Protein AF-S8DJU6-F1 (afdb_monomer)

Secondary structure (DSSP, 8-state):
-B-HHHHTTS-HHHHHHTBGGGSTT-TT--S-TTTTTHHHHHHHHHHTTTS-HHHHHHHHHHHHHHHHHHHHHHHHHHHHHHHS--

Foldseek 3Di:
DAQQVRLVVDDPVCCVVVPLVPDPPSPPDSPCLVVVCVVVVVVLCVVLVPPDPVVSVVSVVVVVVVSVVVVVVCVVVVVVVVVPPD

Mean predicted aligned error: 5.8 Å

Organism: Fomitopsis schrenkii (NCBI:txid2126942)

Sequence (86 aa):
ILPKLHALAHKEICQIIYALCYTWGAGLSHGESVEHPWAEHNQVGLSTREMSAGHRHDALNAVHNYWNWCKTEKLGECLCDSIWWW

Solvent-accessible surface area (backbone atoms only — not comparable to full-atom values): 5140 Å² total; per-residue (Å²): 119,34,39,59,74,62,27,73,82,46,58,68,71,54,35,65,78,24,33,41,83,77,41,86,90,44,66,100,56,55,72,52,76,85,56,65,56,48,74,58,51,57,55,48,54,64,77,41,62,89,45,55,73,68,58,33,52,54,52,53,51,51,54,53,50,49,52,55,48,57,54,56,66,49,44,58,58,58,52,54,56,66,64,71,78,114

InterPro domains:
  IPR040521 Kyakuja-Dileera-Zisupton transposase [PF18758] (2-68)

pLDDT: mean 88.66, std 11.4, range [46.44, 98.25]

Radius of gyration: 17.45 Å; Cα contacts (8 Å, |Δi|>4): 44; chains: 1; bounding box: 36×29×48 Å

Structure (mmCIF, N/CA/C/O backbone):
data_AF-S8DJU6-F1
#
_entry.id   AF-S8DJU6-F1
#
loop_
_atom_site.group_PDB
_atom_site.id
_atom_site.type_symbol
_atom_site.label_atom_id
_atom_site.label_alt_id
_atom_site.label_comp_id
_atom_site.label_asym_id
_atom_site.label_entity_id
_atom_site.label_seq_id
_atom_site.pdbx_PDB_ins_code
_atom_site.Cartn_x
_atom_site.Cartn_y
_atom_site.Cartn_z
_atom_site.occupancy
_atom_site.B_iso_or_equiv
_atom_site.auth_seq_id
_atom_site.auth_comp_id
_atom_site.auth_asym_id
_atom_site.auth_atom_id
_atom_site.pdbx_PDB_model_num
ATOM 1 N N . ILE A 1 1 ? -18.507 2.350 5.199 1.00 85.19 1 ILE A N 1
ATOM 2 C CA . ILE A 1 1 ? -17.293 2.109 6.009 1.00 85.19 1 ILE A CA 1
ATOM 3 C C . ILE A 1 1 ? -16.294 3.185 5.619 1.00 85.19 1 ILE A C 1
ATOM 5 O O . ILE A 1 1 ? -16.106 3.368 4.421 1.00 85.19 1 ILE A O 1
ATOM 9 N N . LEU A 1 2 ? -15.728 3.919 6.574 1.00 90.69 2 LEU A N 1
ATOM 10 C CA . LEU A 1 2 ? -14.691 4.919 6.320 1.00 90.69 2 LEU A CA 1
ATOM 11 C C . LEU A 1 2 ? -13.394 4.495 7.024 1.00 90.69 2 LEU A C 1
ATOM 13 O O . LEU A 1 2 ? -13.432 4.254 8.235 1.00 90.69 2 LEU A O 1
ATOM 17 N N . PRO A 1 3 ? -12.262 4.399 6.302 1.00 91.62 3 PRO A N 1
ATOM 18 C CA . PRO A 1 3 ? -10.943 4.284 6.914 1.00 91.62 3 PRO A CA 1
ATOM 19 C C . PRO A 1 3 ? -10.677 5.446 7.880 1.00 91.62 3 PRO A C 1
ATOM 21 O O . PRO A 1 3 ? -11.244 6.534 7.742 1.00 91.62 3 PRO A O 1
ATOM 24 N N . LYS A 1 4 ? -9.873 5.204 8.915 1.00 90.69 4 LYS A N 1
ATOM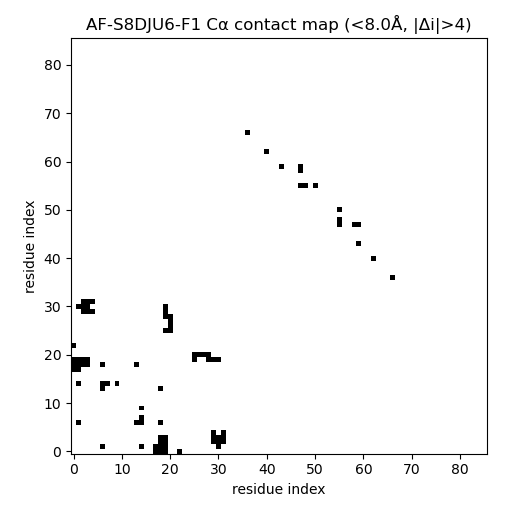 25 C CA . LYS A 1 4 ? -9.791 6.094 10.082 1.00 90.69 4 LYS A CA 1
ATOM 26 C C . LYS A 1 4 ? -9.203 7.474 9.763 1.00 90.69 4 LYS A C 1
ATOM 28 O O . LYS A 1 4 ? -9.668 8.460 10.328 1.00 90.69 4 LYS A O 1
ATOM 33 N N . LEU A 1 5 ? -8.219 7.555 8.869 1.00 91.69 5 LEU A N 1
ATOM 34 C CA . LEU A 1 5 ? -7.653 8.815 8.384 1.00 91.69 5 LEU A CA 1
ATOM 35 C C . LEU A 1 5 ? -8.660 9.531 7.480 1.00 91.69 5 LEU A C 1
ATOM 37 O O . LEU A 1 5 ? -8.910 10.723 7.645 1.00 91.69 5 LEU A O 1
ATOM 41 N N . HIS A 1 6 ? -9.296 8.785 6.576 1.00 91.62 6 HIS A N 1
ATOM 42 C CA . HIS A 1 6 ? -10.277 9.323 5.635 1.00 91.62 6 HIS A CA 1
ATOM 43 C C . HIS A 1 6 ? -11.531 9.864 6.315 1.00 91.62 6 HIS A C 1
ATOM 45 O O . HIS A 1 6 ? -12.091 10.858 5.858 1.00 91.62 6 HIS A O 1
ATOM 51 N N . ALA A 1 7 ? -11.956 9.262 7.428 1.00 93.31 7 ALA A N 1
ATOM 52 C CA . ALA A 1 7 ? -13.094 9.730 8.209 1.00 93.31 7 ALA A CA 1
ATOM 53 C C . ALA A 1 7 ? -12.967 11.221 8.572 1.00 93.31 7 ALA A C 1
ATOM 55 O O . ALA A 1 7 ? -13.960 11.944 8.512 1.00 93.31 7 ALA A O 1
ATOM 56 N N . LEU A 1 8 ? -11.751 11.714 8.835 1.00 92.19 8 LEU A N 1
ATOM 57 C CA . LEU A 1 8 ? -11.497 13.117 9.183 1.00 92.19 8 LEU A CA 1
ATOM 58 C C . LEU A 1 8 ? -11.888 14.108 8.074 1.00 92.19 8 LEU A C 1
ATOM 60 O O . LEU A 1 8 ? -12.190 15.261 8.370 1.00 92.19 8 LEU A O 1
ATOM 64 N N . ALA A 1 9 ? -11.926 13.671 6.812 1.00 95.38 9 ALA A N 1
ATOM 65 C CA . ALA A 1 9 ? -12.365 14.494 5.685 1.00 95.38 9 ALA A CA 1
ATOM 66 C C . ALA A 1 9 ? -13.901 14.577 5.554 1.00 95.38 9 ALA A C 1
ATOM 68 O O . ALA A 1 9 ? -14.417 15.317 4.715 1.00 95.38 9 ALA A O 1
ATOM 69 N N . HIS A 1 10 ? -14.650 13.828 6.369 1.00 96.06 10 HIS A N 1
ATOM 70 C CA . HIS A 1 10 ? -16.109 13.811 6.357 1.00 96.06 10 HIS A CA 1
ATOM 71 C C . HIS A 1 10 ? -16.720 14.577 7.538 1.00 96.06 10 HIS A C 1
ATOM 73 O O . HIS 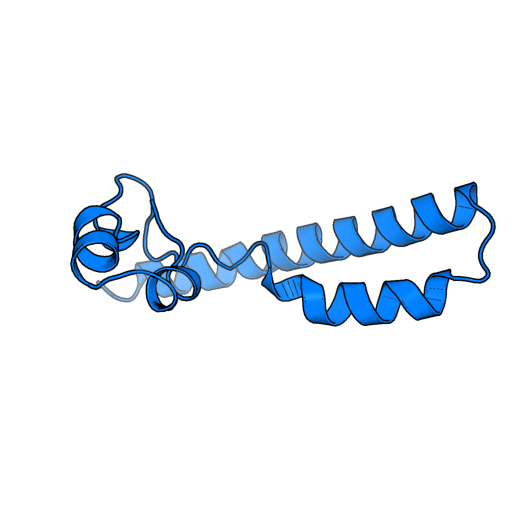A 1 10 ? -16.097 14.785 8.576 1.00 96.06 10 HIS A O 1
ATOM 79 N N . LYS A 1 11 ? -17.998 14.955 7.395 1.00 96.81 11 LYS A N 1
ATOM 80 C CA . LYS A 1 11 ? -18.816 15.523 8.482 1.00 96.81 11 LYS A CA 1
ATOM 81 C C . LYS A 1 11 ? -18.920 14.541 9.653 1.00 96.81 11 LYS A C 1
ATOM 83 O O . LYS A 1 11 ? -18.981 13.334 9.430 1.00 96.81 11 LYS A O 1
ATOM 88 N N . GLU A 1 12 ? -19.056 15.061 10.869 1.00 95.75 12 GLU A N 1
ATOM 89 C CA . GLU A 1 12 ? -19.113 14.278 12.116 1.00 95.75 12 GLU A CA 1
ATOM 90 C C . GLU A 1 12 ? -20.121 13.118 12.070 1.00 95.75 12 GLU A C 1
ATOM 92 O O . GLU A 1 12 ? -19.784 11.981 12.392 1.00 95.75 12 GLU A O 1
ATOM 97 N N . ILE A 1 13 ? -21.332 13.363 11.558 1.00 96.31 13 ILE A N 1
ATOM 98 C CA . ILE A 1 13 ? -22.357 12.317 11.428 1.00 96.31 13 ILE A CA 1
ATOM 99 C C . ILE A 1 13 ? -21.892 11.125 10.572 1.00 96.31 13 ILE A C 1
ATOM 101 O O . ILE A 1 13 ? -22.201 9.978 10.885 1.00 96.31 13 ILE A O 1
ATOM 105 N N . CYS A 1 14 ? -21.103 11.369 9.521 1.00 95.25 14 CYS A N 1
ATOM 106 C CA . CYS A 1 14 ? -20.547 10.306 8.688 1.00 95.25 14 CYS A CA 1
ATOM 107 C C . CYS A 1 14 ? -19.442 9.541 9.420 1.00 95.25 14 CYS A C 1
ATOM 109 O O . CYS A 1 14 ? -19.347 8.326 9.260 1.00 95.25 14 CYS A O 1
ATOM 111 N N . GLN A 1 15 ? -18.628 10.233 10.221 1.00 94.56 15 GLN A N 1
ATOM 112 C CA . GLN A 1 15 ? -17.568 9.608 11.013 1.00 94.56 15 GLN A CA 1
ATOM 113 C C . GLN A 1 15 ? -18.140 8.616 12.023 1.00 94.56 15 GLN A C 1
ATOM 115 O O . GLN A 1 15 ? -17.575 7.543 12.194 1.00 94.56 15 GLN A O 1
ATOM 120 N N . ILE A 1 16 ? -19.282 8.945 12.635 1.00 93.56 16 ILE A N 1
ATOM 121 C CA . ILE A 1 16 ? -19.965 8.081 13.603 1.00 93.56 16 ILE A CA 1
ATOM 122 C C . ILE A 1 16 ? -20.646 6.905 12.894 1.00 93.56 16 ILE A C 1
ATOM 124 O O . ILE A 1 16 ? -20.391 5.753 13.230 1.00 93.56 16 ILE A O 1
ATOM 128 N N . ILE A 1 17 ? -21.489 7.173 11.888 1.00 95.25 17 ILE A N 1
ATOM 129 C CA . ILE A 1 17 ? -22.289 6.129 11.220 1.00 95.25 17 ILE A CA 1
ATOM 130 C C . ILE A 1 17 ? -21.401 5.115 10.489 1.00 95.25 17 ILE A C 1
ATOM 132 O O . ILE A 1 17 ? -21.714 3.927 10.452 1.00 95.25 17 ILE A O 1
ATOM 136 N N . TYR A 1 18 ? -20.294 5.572 9.901 1.00 93.94 18 TYR A N 1
ATOM 137 C CA . TYR A 1 18 ? -19.413 4.732 9.092 1.00 93.94 18 TYR A CA 1
ATOM 138 C C . TYR A 1 18 ? -18.085 4.398 9.771 1.00 93.94 18 TYR A C 1
ATOM 140 O O . TYR A 1 18 ? -17.165 3.955 9.074 1.00 93.94 18 TYR A O 1
ATOM 148 N N . ALA A 1 19 ? -17.984 4.581 11.091 1.00 92.56 19 ALA A N 1
ATOM 149 C CA . ALA A 1 19 ? -16.778 4.259 11.840 1.00 92.56 19 ALA A CA 1
ATOM 150 C C . ALA A 1 19 ? -16.374 2.794 11.615 1.00 92.56 19 ALA A C 1
ATOM 152 O O . ALA A 1 19 ? -17.173 1.868 11.786 1.00 92.56 19 ALA A O 1
ATOM 153 N N . LEU A 1 20 ? -15.107 2.576 11.258 1.00 91.62 20 LEU A N 1
ATOM 154 C CA . LEU A 1 20 ? -14.580 1.239 10.983 1.00 91.62 20 LEU A CA 1
ATOM 155 C C . LEU A 1 20 ? -14.714 0.294 12.191 1.00 91.62 20 LEU A C 1
ATOM 157 O O . LEU A 1 20 ? -14.969 -0.891 12.006 1.00 91.62 20 LEU A O 1
ATOM 161 N N . CYS A 1 21 ? -14.641 0.816 13.420 1.00 90.50 21 CYS A N 1
ATOM 162 C CA . CYS A 1 21 ? -14.780 0.027 14.649 1.00 90.50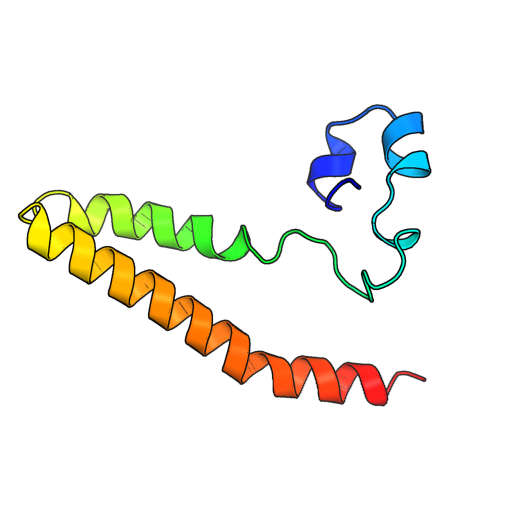 21 CYS A CA 1
ATOM 163 C C . CYS A 1 21 ? -16.173 -0.593 14.849 1.00 90.50 21 CYS A C 1
ATOM 165 O O . CYS A 1 21 ? -16.291 -1.573 15.577 1.00 90.50 21 CYS A O 1
ATOM 167 N N . TYR A 1 22 ? -17.216 -0.064 14.201 1.00 91.75 22 TYR A N 1
ATOM 168 C CA . TYR A 1 22 ? -18.562 -0.649 14.243 1.00 91.75 22 TYR A CA 1
ATOM 169 C C . TYR A 1 22 ? -18.781 -1.709 13.160 1.00 91.75 22 TYR A C 1
ATOM 171 O O . TYR A 1 22 ? -19.834 -2.343 13.111 1.00 91.75 22 TYR A O 1
ATOM 179 N N . THR A 1 23 ? -17.804 -1.910 12.275 1.00 91.38 23 THR A N 1
ATOM 180 C CA . THR A 1 23 ? -17.921 -2.863 11.175 1.00 91.38 23 THR A CA 1
ATOM 181 C C . THR A 1 23 ? -17.536 -4.259 11.649 1.00 91.38 23 THR A C 1
ATOM 183 O O . THR A 1 23 ? -16.415 -4.498 12.103 1.00 91.38 23 THR A O 1
ATOM 186 N N . TRP A 1 24 ? -18.466 -5.204 11.518 1.00 92.00 24 TRP A N 1
ATOM 187 C CA . TRP A 1 24 ? -18.209 -6.600 11.855 1.00 92.00 24 TRP A CA 1
ATOM 188 C C . TRP A 1 24 ? -17.045 -7.159 11.024 1.00 92.00 24 TRP A C 1
ATOM 190 O O . TRP A 1 24 ? -16.981 -6.957 9.813 1.00 92.00 24 TRP A O 1
ATOM 200 N N . GLY A 1 25 ? -16.108 -7.839 11.689 1.00 88.06 25 GLY A N 1
ATOM 201 C CA . GLY A 1 25 ? -14.915 -8.401 11.052 1.00 88.06 25 GLY A CA 1
ATOM 202 C C . GLY A 1 25 ? -13.792 -7.399 10.754 1.00 88.06 25 GLY A C 1
ATOM 203 O O . GLY A 1 25 ? -12.756 -7.811 10.243 1.00 88.06 25 GLY A O 1
ATOM 204 N N . ALA A 1 26 ? -13.938 -6.112 11.093 1.00 86.88 26 ALA A N 1
ATOM 205 C CA . ALA A 1 26 ? -12.871 -5.128 10.877 1.00 86.88 26 ALA A CA 1
ATOM 206 C C . ALA A 1 26 ? -11.664 -5.313 11.817 1.00 86.88 26 ALA A C 1
ATOM 208 O O . ALA A 1 26 ? -10.562 -4.867 11.495 1.00 86.88 26 ALA A O 1
ATOM 209 N N . GLY A 1 27 ? -11.858 -5.974 12.965 1.00 85.94 27 GLY A N 1
ATOM 210 C CA . GLY A 1 27 ? -10.821 -6.146 13.984 1.00 85.94 27 GLY A CA 1
ATOM 211 C C . GLY A 1 27 ? -10.260 -4.809 14.486 1.00 85.94 27 GLY A C 1
ATOM 212 O O . GLY A 1 27 ? -10.883 -3.757 14.338 1.00 85.94 27 GLY A O 1
ATOM 213 N N . LEU A 1 28 ? -9.049 -4.834 15.048 1.00 85.31 28 LEU A N 1
ATOM 214 C CA . LEU A 1 28 ? -8.293 -3.626 15.411 1.00 85.31 28 LEU A CA 1
ATOM 215 C C . LEU A 1 28 ? -7.577 -3.022 14.190 1.00 85.31 28 LEU A C 1
ATOM 217 O O . LEU A 1 28 ? -6.397 -2.684 14.241 1.00 85.31 28 LEU A O 1
ATOM 221 N N . SER A 1 29 ? -8.288 -2.908 13.069 1.00 85.62 29 SER A N 1
ATOM 222 C CA . SER A 1 29 ? -7.770 -2.285 11.853 1.00 85.62 29 SER A CA 1
ATOM 223 C C . SER A 1 29 ? -8.123 -0.803 11.799 1.00 85.62 29 SER A C 1
ATOM 225 O O . SER A 1 29 ? -9.182 -0.372 12.254 1.00 85.62 29 SER A O 1
ATOM 227 N N . HIS A 1 30 ? -7.245 -0.010 11.189 1.00 89.00 30 HIS A N 1
ATOM 228 C CA . HIS A 1 30 ? -7.524 1.378 10.814 1.00 89.00 30 HIS A CA 1
ATOM 229 C C . HIS A 1 30 ? -7.901 1.522 9.327 1.00 89.00 30 HIS A C 1
ATOM 231 O O . HIS A 1 30 ? -8.266 2.615 8.904 1.00 89.00 30 HIS A O 1
ATOM 237 N N . GLY A 1 31 ? -7.830 0.446 8.532 1.00 89.94 31 GLY A N 1
ATOM 238 C CA . GLY A 1 31 ? -8.209 0.439 7.111 1.00 89.94 31 GLY A CA 1
ATOM 239 C C . GLY A 1 31 ? -7.193 1.071 6.149 1.00 89.94 31 GLY A C 1
ATOM 240 O O . GLY A 1 31 ? -7.324 0.899 4.947 1.00 89.94 31 GLY A O 1
ATOM 241 N N . GLU A 1 32 ? -6.152 1.729 6.661 1.00 90.25 32 GLU A N 1
ATOM 242 C CA . GLU A 1 32 ? -5.164 2.472 5.849 1.00 90.25 32 GLU A CA 1
ATOM 243 C C . GLU A 1 32 ? -3.960 1.624 5.392 1.00 90.25 32 GLU A C 1
ATOM 245 O O . GLU A 1 32 ? -3.074 2.113 4.696 1.00 90.25 32 GLU A O 1
ATOM 250 N N . SER A 1 33 ? -3.848 0.357 5.812 1.00 85.19 33 SER A N 1
ATOM 251 C CA . SER A 1 33 ? -2.639 -0.464 5.582 1.00 85.19 33 SER A CA 1
ATOM 252 C C . SER A 1 33 ? -2.285 -0.650 4.102 1.00 85.19 33 SER A C 1
ATOM 254 O O . SER A 1 33 ? -1.121 -0.856 3.777 1.00 85.19 33 SER A O 1
ATOM 256 N N . VAL A 1 34 ? -3.272 -0.560 3.203 1.00 85.75 34 VAL A N 1
ATOM 257 C CA . VAL A 1 34 ? -3.059 -0.621 1.746 1.00 85.75 34 VAL A CA 1
ATOM 258 C C . VAL A 1 34 ? -2.333 0.614 1.197 1.00 85.75 34 VAL A C 1
ATOM 260 O O . VAL A 1 34 ? -1.681 0.530 0.160 1.00 85.75 34 VAL A O 1
ATOM 263 N N . GLU A 1 35 ? -2.397 1.739 1.909 1.00 90.31 35 GLU A N 1
ATOM 264 C CA . GLU A 1 35 ? -1.859 3.035 1.481 1.00 90.31 35 GLU A CA 1
ATOM 265 C C . GLU A 1 35 ? -0.480 3.345 2.066 1.00 90.31 35 GLU A C 1
ATOM 267 O O . GLU A 1 35 ? 0.250 4.184 1.547 1.00 90.31 35 GLU A O 1
ATOM 272 N N . HIS A 1 36 ? -0.072 2.622 3.112 1.00 87.00 36 HIS A N 1
ATOM 273 C CA . HIS A 1 36 ? 1.255 2.755 3.718 1.00 87.00 36 HIS A CA 1
ATOM 274 C C . HIS A 1 36 ? 2.417 2.711 2.707 1.00 87.00 36 HIS A C 1
ATOM 276 O O . HIS A 1 36 ? 3.316 3.545 2.821 1.00 87.00 36 HIS A O 1
ATOM 282 N N . PRO A 1 37 ? 2.431 1.810 1.699 1.00 90.62 37 PRO A N 1
ATOM 283 C CA . PRO A 1 37 ? 3.536 1.757 0.748 1.00 90.62 37 PRO A CA 1
ATOM 284 C C . PRO A 1 37 ? 3.519 2.883 -0.296 1.00 90.62 37 PRO A C 1
ATOM 286 O O . PRO A 1 37 ? 4.459 2.978 -1.080 1.00 90.62 37 PRO A O 1
ATOM 289 N N . TRP A 1 38 ? 2.503 3.756 -0.340 1.00 91.81 38 TRP A N 1
ATOM 290 C CA . TRP A 1 38 ? 2.428 4.824 -1.346 1.00 91.81 38 TRP A CA 1
ATOM 291 C C . TRP A 1 38 ? 3.624 5.775 -1.305 1.00 91.81 38 TRP A C 1
ATOM 293 O O . TRP A 1 38 ? 4.112 6.180 -2.360 1.00 91.81 38 TRP A O 1
ATOM 303 N N . ALA A 1 39 ? 4.140 6.089 -0.113 1.00 91.88 39 ALA A N 1
ATOM 304 C CA . ALA A 1 39 ? 5.340 6.914 0.031 1.00 91.88 39 ALA A CA 1
ATOM 305 C C . ALA A 1 39 ? 6.552 6.300 -0.695 1.00 91.88 39 ALA A C 1
ATOM 307 O O . ALA A 1 39 ? 7.333 7.007 -1.331 1.00 91.88 39 ALA A O 1
ATOM 308 N N . GLU A 1 40 ? 6.665 4.977 -0.656 1.00 90.06 40 GLU A N 1
ATOM 309 C CA . GLU A 1 40 ? 7.758 4.225 -1.268 1.00 90.06 40 GLU A CA 1
ATOM 310 C C . GLU A 1 40 ? 7.499 4.005 -2.766 1.00 90.06 40 GLU A C 1
ATOM 312 O O . GLU A 1 40 ? 8.392 4.187 -3.593 1.00 90.06 40 GLU A O 1
ATOM 317 N N . HIS A 1 41 ? 6.249 3.744 -3.162 1.00 91.62 41 HIS A N 1
ATOM 318 C CA . HIS A 1 41 ? 5.853 3.673 -4.572 1.00 91.62 41 HIS A CA 1
ATOM 319 C C . HIS A 1 41 ? 6.109 4.984 -5.326 1.00 91.62 41 HIS A C 1
ATOM 321 O O . HIS A 1 41 ? 6.503 4.953 -6.493 1.00 91.62 41 HIS A O 1
ATOM 327 N N . ASN A 1 42 ? 5.950 6.137 -4.670 1.00 93.88 42 ASN A N 1
ATOM 328 C CA . ASN A 1 42 ? 6.270 7.431 -5.274 1.00 93.88 42 ASN A CA 1
ATOM 329 C C . ASN A 1 42 ? 7.750 7.526 -5.680 1.00 93.88 42 ASN A C 1
ATOM 331 O O . ASN A 1 42 ? 8.063 8.038 -6.756 1.00 93.88 42 ASN A O 1
ATOM 335 N N . GLN A 1 43 ? 8.660 6.982 -4.867 1.00 93.88 43 GLN A N 1
ATOM 336 C CA . GLN A 1 43 ? 10.092 6.939 -5.186 1.00 93.88 43 GLN A CA 1
ATOM 337 C C . GLN A 1 43 ? 10.371 5.987 -6.358 1.00 93.88 43 GLN A C 1
ATOM 339 O O . GLN A 1 43 ? 11.154 6.301 -7.258 1.00 93.88 43 GLN A O 1
ATOM 344 N N . VAL A 1 44 ? 9.665 4.854 -6.392 1.00 95.12 44 VAL A N 1
ATOM 345 C CA . VAL A 1 44 ? 9.761 3.850 -7.464 1.00 95.12 44 VAL A CA 1
ATOM 346 C C . VAL A 1 44 ? 9.291 4.418 -8.806 1.00 95.12 44 VAL A C 1
ATOM 348 O O . VAL A 1 44 ? 9.831 4.083 -9.862 1.00 95.12 44 VAL A O 1
ATOM 351 N N . GLY A 1 45 ? 8.316 5.329 -8.787 1.00 94.62 45 GLY A N 1
ATOM 352 C CA . GLY A 1 45 ? 7.847 6.020 -9.985 1.00 94.62 45 GLY A CA 1
ATOM 353 C C . GLY A 1 45 ? 8.966 6.764 -10.719 1.00 94.62 45 GLY A C 1
ATOM 354 O O . GLY A 1 45 ? 9.051 6.680 -11.944 1.00 94.62 45 GLY A O 1
ATOM 355 N N . LEU A 1 46 ? 9.848 7.445 -9.980 1.00 94.44 46 LEU A N 1
ATOM 356 C CA . LEU A 1 46 ? 10.995 8.152 -10.555 1.00 94.44 46 LEU A CA 1
ATOM 357 C C . LEU A 1 46 ? 12.125 7.196 -10.952 1.00 94.44 46 LEU A C 1
ATOM 359 O O . LEU A 1 46 ? 12.693 7.359 -12.030 1.00 94.44 46 LEU A O 1
AT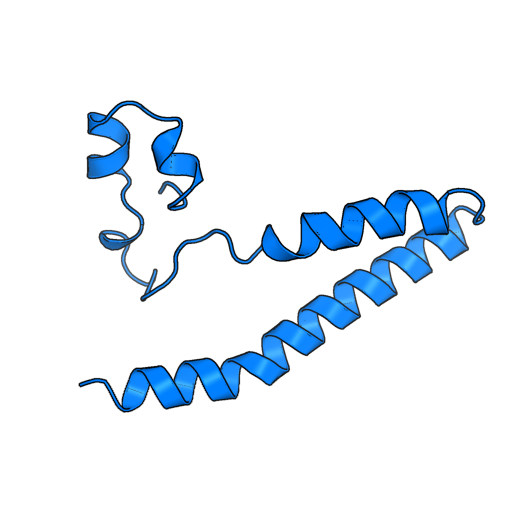OM 363 N N . SER A 1 47 ? 12.432 6.188 -10.129 1.00 95.88 47 SER A N 1
ATOM 364 C CA . SER A 1 47 ? 13.536 5.255 -10.407 1.00 95.88 47 SER A CA 1
ATOM 365 C C . SER A 1 47 ? 13.281 4.351 -11.618 1.00 95.88 47 SER A C 1
ATOM 367 O O . SER A 1 47 ? 14.225 3.919 -12.274 1.00 95.88 47 SER A O 1
ATOM 369 N N . THR A 1 48 ? 12.013 4.104 -11.955 1.00 97.00 48 THR A N 1
ATOM 370 C CA . THR A 1 48 ? 11.610 3.256 -13.090 1.00 97.00 48 THR A CA 1
A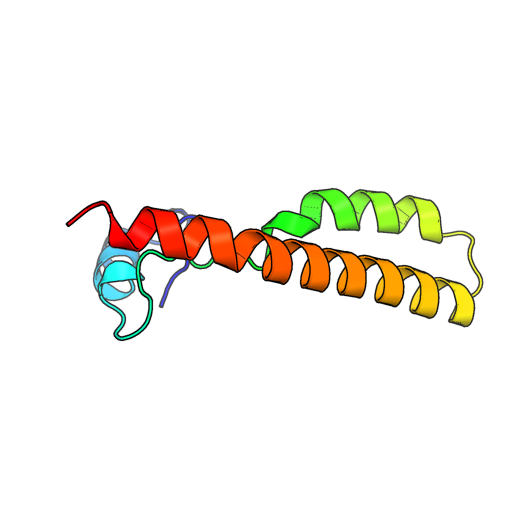TOM 371 C C . THR A 1 48 ? 11.226 4.043 -14.346 1.00 97.00 48 THR A C 1
ATOM 373 O O . THR A 1 48 ? 10.821 3.448 -15.343 1.00 97.00 48 THR A O 1
ATOM 376 N N . ARG A 1 49 ? 11.333 5.380 -14.331 1.00 96.38 49 ARG A N 1
ATOM 377 C CA . ARG A 1 49 ? 10.811 6.245 -15.405 1.00 96.38 49 ARG A CA 1
ATOM 378 C C . ARG A 1 49 ? 11.482 6.015 -16.760 1.00 96.38 49 ARG A C 1
ATOM 380 O O . ARG A 1 49 ? 10.803 6.064 -17.778 1.00 96.38 49 ARG A O 1
ATOM 387 N N . GLU A 1 50 ? 12.786 5.752 -16.760 1.00 97.62 50 GLU A N 1
ATOM 388 C CA . GLU A 1 50 ? 13.585 5.567 -17.983 1.00 97.62 50 GLU A CA 1
ATOM 389 C C . GLU A 1 50 ? 13.649 4.095 -18.440 1.00 97.62 50 GLU A C 1
ATOM 391 O O . GLU A 1 50 ? 14.335 3.760 -19.405 1.00 97.62 50 GLU A O 1
ATOM 396 N N . MET A 1 51 ? 12.964 3.186 -17.739 1.00 97.94 51 MET A N 1
ATOM 397 C CA . MET A 1 51 ? 12.913 1.773 -18.113 1.00 97.94 51 MET A CA 1
ATOM 398 C C . MET A 1 51 ? 12.015 1.554 -19.338 1.00 97.94 51 MET A C 1
ATOM 400 O O . MET A 1 51 ? 11.029 2.262 -19.548 1.00 97.94 51 MET A O 1
ATOM 404 N N . SER A 1 52 ? 12.303 0.507 -20.120 1.00 98.25 52 SER A N 1
ATOM 405 C CA . SER A 1 52 ? 11.376 0.048 -21.161 1.00 98.25 52 SER A CA 1
ATOM 406 C C . SER A 1 52 ? 10.044 -0.390 -20.541 1.00 98.25 52 SER A C 1
ATOM 408 O O . SER A 1 52 ? 9.998 -0.793 -19.381 1.00 98.25 52 SER A O 1
ATOM 410 N N . ALA A 1 53 ? 8.950 -0.352 -21.306 1.00 97.12 53 ALA A N 1
ATOM 411 C CA . ALA A 1 53 ? 7.612 -0.637 -20.776 1.00 97.12 53 ALA A CA 1
ATOM 412 C C . ALA A 1 53 ? 7.506 -2.008 -20.076 1.00 97.12 53 ALA A C 1
ATOM 414 O O . ALA A 1 53 ? 6.952 -2.096 -18.982 1.00 97.12 53 ALA A O 1
ATOM 415 N N . GLY A 1 54 ? 8.087 -3.056 -20.674 1.00 98.19 54 GLY A N 1
ATOM 416 C CA . GLY A 1 54 ? 8.113 -4.395 -20.076 1.00 98.19 54 GLY A CA 1
ATOM 417 C C . GLY A 1 54 ? 8.927 -4.438 -18.784 1.00 98.19 54 GLY A C 1
ATOM 418 O O . GLY A 1 54 ? 8.424 -4.866 -17.752 1.00 98.19 54 GLY A O 1
ATOM 419 N N . HIS A 1 55 ? 10.144 -3.888 -18.807 1.00 97.44 55 HIS A N 1
ATOM 420 C CA . HIS A 1 55 ? 11.002 -3.873 -17.622 1.00 97.44 55 HIS A CA 1
ATOM 421 C C . HIS A 1 55 ? 10.393 -3.030 -16.493 1.00 97.44 55 HIS A C 1
ATOM 423 O O . HIS A 1 55 ? 10.441 -3.418 -15.330 1.00 97.44 55 HIS A O 1
ATOM 429 N N . ARG A 1 56 ? 9.745 -1.909 -16.824 1.00 97.75 56 ARG A N 1
ATOM 430 C CA . ARG A 1 56 ? 9.023 -1.090 -15.849 1.00 97.75 56 ARG A CA 1
ATOM 431 C C . ARG A 1 56 ? 7.900 -1.876 -15.177 1.00 97.75 56 ARG A C 1
ATOM 433 O O . ARG A 1 56 ? 7.755 -1.786 -13.962 1.00 97.75 56 ARG A O 1
ATOM 440 N N . HIS A 1 57 ? 7.115 -2.642 -15.936 1.00 97.50 57 HIS A N 1
ATOM 441 C CA . HIS A 1 57 ? 6.073 -3.499 -15.365 1.00 97.50 57 HIS A CA 1
ATOM 442 C C . HIS A 1 57 ? 6.653 -4.546 -14.411 1.00 97.50 57 HIS A C 1
ATOM 444 O O . HIS A 1 57 ? 6.165 -4.677 -13.290 1.00 97.50 57 HIS A O 1
ATOM 450 N N . ASP A 1 58 ? 7.715 -5.241 -14.817 1.00 98.12 58 ASP A N 1
ATOM 451 C CA . ASP A 1 58 ? 8.346 -6.267 -13.984 1.00 98.12 58 ASP A CA 1
ATOM 452 C C . ASP A 1 58 ? 8.949 -5.673 -12.704 1.00 98.12 58 ASP A C 1
ATOM 454 O O . ASP A 1 58 ? 8.764 -6.221 -11.617 1.00 98.12 58 ASP A O 1
ATOM 458 N N . ALA A 1 59 ? 9.592 -4.506 -12.804 1.00 96.94 59 ALA A N 1
ATOM 459 C CA . ALA A 1 59 ? 10.143 -3.789 -11.659 1.00 96.94 59 ALA A CA 1
ATOM 460 C C . ALA A 1 59 ? 9.048 -3.365 -10.665 1.00 96.94 59 ALA A C 1
ATOM 462 O O . ALA A 1 59 ? 9.186 -3.583 -9.461 1.00 96.94 59 ALA A O 1
ATOM 463 N N . LEU A 1 60 ? 7.933 -2.811 -11.156 1.00 96.38 60 LEU A N 1
ATOM 464 C CA . LEU A 1 60 ? 6.791 -2.454 -10.308 1.00 96.38 60 LEU A CA 1
ATOM 465 C C . LEU A 1 60 ? 6.177 -3.692 -9.641 1.00 96.38 60 LEU A C 1
ATOM 467 O O . LEU A 1 60 ? 5.885 -3.663 -8.447 1.00 96.38 60 LEU A O 1
ATOM 471 N N . ASN A 1 61 ? 6.029 -4.799 -10.372 1.00 96.81 61 ASN A N 1
ATOM 472 C CA . ASN A 1 61 ? 5.537 -6.059 -9.814 1.00 96.81 61 ASN A CA 1
ATOM 473 C C . ASN A 1 61 ? 6.456 -6.602 -8.713 1.00 96.81 61 ASN A C 1
ATOM 475 O O . ASN A 1 61 ? 5.966 -7.047 -7.676 1.00 96.81 61 ASN A O 1
ATOM 479 N N . ALA A 1 62 ? 7.776 -6.533 -8.901 1.00 96.56 62 ALA A N 1
ATOM 480 C CA . ALA A 1 62 ? 8.741 -6.946 -7.887 1.00 96.56 62 ALA A CA 1
ATOM 481 C C . ALA A 1 62 ? 8.604 -6.119 -6.598 1.00 96.56 62 ALA A C 1
ATOM 483 O O . ALA A 1 62 ? 8.572 -6.687 -5.507 1.00 96.56 62 ALA A O 1
ATOM 484 N N . VAL A 1 63 ? 8.441 -4.797 -6.717 1.00 95.31 63 VAL A N 1
ATOM 485 C CA . VAL A 1 63 ? 8.216 -3.904 -5.568 1.00 95.31 63 VAL A CA 1
ATOM 486 C C . VAL A 1 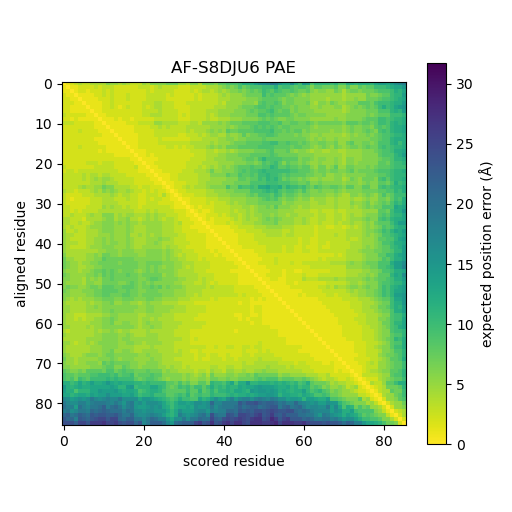63 ? 6.910 -4.237 -4.842 1.00 95.31 63 VAL A C 1
ATOM 488 O O . VAL A 1 63 ? 6.907 -4.358 -3.617 1.00 95.31 63 VAL A O 1
ATOM 491 N N . HIS A 1 64 ? 5.805 -4.437 -5.566 1.00 93.88 64 HIS A N 1
ATOM 492 C CA . HIS A 1 64 ? 4.529 -4.818 -4.949 1.00 93.88 64 HIS A CA 1
ATOM 493 C C . HIS A 1 64 ? 4.616 -6.178 -4.241 1.00 93.88 64 HIS A C 1
ATOM 495 O O . HIS A 1 64 ? 4.109 -6.338 -3.129 1.00 93.88 64 HIS A O 1
ATOM 501 N N . ASN A 1 65 ? 5.293 -7.154 -4.851 1.00 95.12 65 ASN A N 1
ATOM 502 C CA . ASN A 1 65 ? 5.509 -8.470 -4.249 1.00 95.12 65 ASN A CA 1
ATOM 503 C C . ASN A 1 65 ? 6.360 -8.391 -2.980 1.00 95.12 65 ASN A C 1
ATOM 505 O O . ASN A 1 65 ? 6.036 -9.052 -1.994 1.00 95.12 65 ASN A O 1
ATOM 509 N N . TYR A 1 66 ? 7.394 -7.550 -2.968 1.00 93.81 66 TYR A N 1
ATOM 510 C CA . TYR A 1 66 ? 8.185 -7.291 -1.768 1.00 93.81 66 TYR A CA 1
ATOM 511 C C . TYR A 1 66 ? 7.322 -6.725 -0.629 1.00 93.81 66 TYR A C 1
ATOM 513 O O . TYR A 1 66 ? 7.397 -7.204 0.501 1.00 93.81 66 TYR A O 1
ATOM 521 N N . TRP A 1 67 ? 6.422 -5.783 -0.921 1.00 92.00 67 TRP A N 1
ATOM 522 C CA . TRP A 1 67 ? 5.480 -5.271 0.081 1.00 92.00 67 TRP A CA 1
ATOM 523 C C . TRP A 1 67 ? 4.517 -6.334 0.611 1.00 92.00 67 TRP A C 1
ATOM 525 O O . TRP A 1 67 ? 4.273 -6.392 1.819 1.00 92.00 67 TRP A O 1
ATOM 535 N N . ASN A 1 68 ? 4.004 -7.203 -0.262 1.00 91.06 68 ASN A N 1
ATOM 536 C CA . ASN A 1 68 ? 3.168 -8.334 0.147 1.00 91.06 68 ASN A CA 1
ATOM 537 C C . ASN A 1 68 ? 3.929 -9.295 1.071 1.00 91.06 68 ASN A C 1
ATOM 539 O O . ASN A 1 68 ? 3.376 -9.755 2.074 1.00 91.06 68 ASN A O 1
ATOM 543 N N . TRP A 1 69 ? 5.203 -9.556 0.770 1.00 93.19 69 TRP A N 1
ATOM 544 C CA . TRP A 1 69 ? 6.089 -10.347 1.619 1.00 93.19 69 TRP A CA 1
ATOM 545 C C . TRP A 1 69 ? 6.273 -9.701 2.996 1.00 93.19 69 TRP A C 1
ATOM 547 O O . TRP A 1 69 ? 5.949 -10.321 4.007 1.00 93.19 69 TRP A O 1
ATOM 557 N N . CYS A 1 70 ? 6.678 -8.427 3.054 1.00 90.06 70 CYS A N 1
ATOM 558 C CA . CYS A 1 70 ? 6.855 -7.705 4.316 1.00 90.06 70 CYS A CA 1
ATOM 559 C C . CYS A 1 70 ? 5.582 -7.676 5.170 1.00 90.06 70 CYS A C 1
ATOM 561 O O . CYS A 1 70 ? 5.659 -7.778 6.394 1.00 90.06 70 CYS A O 1
ATOM 563 N N . LYS A 1 71 ? 4.409 -7.541 4.538 1.00 85.81 71 LYS A N 1
ATOM 564 C CA . LYS A 1 71 ? 3.117 -7.604 5.229 1.00 85.81 71 LYS A CA 1
ATOM 565 C C . LYS A 1 71 ? 2.874 -8.981 5.851 1.00 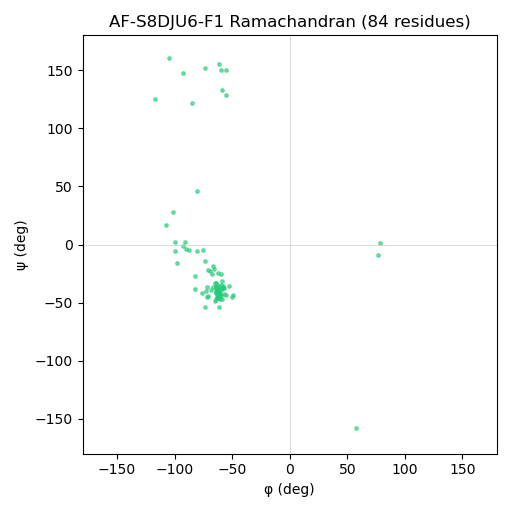85.81 71 LYS A C 1
ATOM 567 O O . LYS A 1 71 ? 2.352 -9.056 6.957 1.00 85.81 71 LYS A O 1
ATOM 572 N N . THR A 1 72 ? 3.219 -10.045 5.133 1.00 89.94 72 THR A N 1
ATOM 573 C CA . THR A 1 72 ? 2.982 -11.429 5.566 1.00 89.94 72 THR A CA 1
ATOM 574 C C . THR A 1 72 ? 3.915 -11.819 6.708 1.00 89.94 72 THR A C 1
ATOM 576 O O . THR A 1 72 ? 3.445 -12.340 7.713 1.00 89.94 72 THR A O 1
ATOM 579 N N . GLU A 1 73 ? 5.203 -11.487 6.603 1.00 90.94 73 GLU A N 1
ATOM 580 C CA . GLU A 1 73 ? 6.198 -11.746 7.654 1.00 90.94 73 GLU A CA 1
ATOM 581 C C . GLU A 1 73 ? 5.822 -11.059 8.977 1.00 90.94 73 GLU A C 1
ATOM 583 O O . GLU A 1 73 ? 5.800 -11.688 10.032 1.00 90.94 73 GLU A O 1
ATOM 588 N N . LYS A 1 74 ? 5.431 -9.779 8.924 1.00 83.25 74 LYS A N 1
ATOM 589 C CA . LYS A 1 74 ? 5.061 -9.002 10.121 1.00 83.25 74 LYS A CA 1
ATOM 590 C C . LYS A 1 74 ? 3.709 -9.386 10.721 1.00 83.25 74 LYS A C 1
ATOM 592 O O . LYS A 1 74 ? 3.398 -8.990 11.842 1.00 83.25 74 LYS A O 1
ATOM 597 N N . LEU A 1 75 ? 2.884 -10.142 9.994 1.00 82.31 75 LEU A N 1
ATOM 598 C CA . LEU A 1 75 ? 1.569 -10.548 10.483 1.00 82.31 75 LEU A CA 1
ATOM 599 C C . LEU A 1 75 ? 1.686 -11.434 11.732 1.00 82.31 75 LEU A C 1
ATOM 601 O O . LEU A 1 75 ? 0.847 -11.326 12.622 1.00 82.31 75 LEU A O 1
ATOM 605 N N . GLY A 1 76 ? 2.728 -12.269 11.814 1.00 79.75 76 GLY A N 1
ATOM 606 C CA . GLY A 1 76 ? 2.972 -13.137 12.969 1.00 79.75 76 GLY A CA 1
ATOM 607 C C . GLY A 1 76 ? 3.204 -12.357 14.266 1.00 79.75 76 GLY A C 1
ATOM 608 O O . GLY A 1 76 ? 2.574 -12.662 15.276 1.00 79.75 76 GLY A O 1
ATOM 609 N N . GLU A 1 77 ? 4.037 -11.314 14.215 1.00 77.44 77 GLU A N 1
ATOM 610 C CA . GLU A 1 77 ? 4.311 -10.419 15.351 1.00 77.44 77 GLU A CA 1
ATOM 611 C C . GLU A 1 77 ? 3.044 -9.657 15.778 1.00 77.44 77 GLU A C 1
ATOM 613 O O . GLU A 1 77 ? 2.663 -9.664 16.947 1.00 77.44 77 GLU A O 1
ATOM 618 N N . CYS A 1 78 ? 2.304 -9.077 14.824 1.00 70.62 78 CYS A N 1
ATOM 619 C CA . CYS A 1 78 ? 1.060 -8.368 15.142 1.00 70.62 78 CYS A CA 1
ATOM 620 C C . CYS A 1 78 ? -0.009 -9.275 15.774 1.00 70.62 78 CYS A C 1
ATOM 622 O O . CYS A 1 78 ? -0.762 -8.829 16.643 1.00 70.62 78 CYS A O 1
ATOM 624 N N . LEU A 1 79 ? -0.106 -10.533 15.331 1.00 70.56 79 LEU A N 1
ATOM 625 C CA . LEU A 1 79 ? -1.059 -11.488 15.892 1.00 70.56 79 LEU A CA 1
ATOM 626 C C .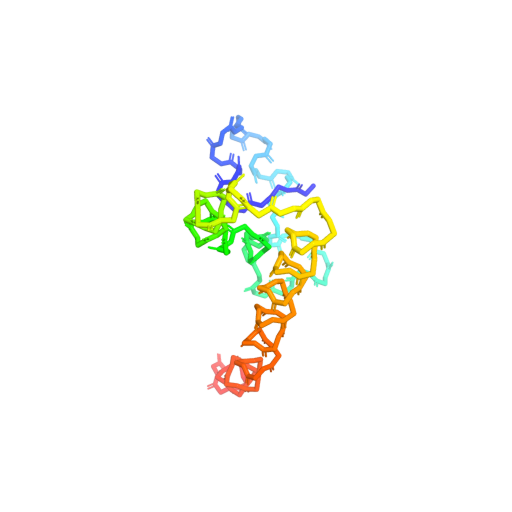 LEU A 1 79 ? -0.642 -11.951 17.289 1.00 70.56 79 LEU A C 1
ATOM 628 O O . LEU A 1 79 ? -1.517 -12.052 18.151 1.00 70.56 79 LEU A O 1
ATOM 632 N N . CYS A 1 80 ? 0.651 -12.195 17.542 1.00 64.25 80 CYS A N 1
ATOM 633 C CA . CYS A 1 80 ? 1.088 -12.602 18.876 1.00 64.25 80 CYS A CA 1
ATOM 634 C C . CYS A 1 80 ? 0.818 -11.503 19.900 1.00 64.25 80 CYS A C 1
ATOM 636 O O . CYS A 1 80 ? 0.221 -11.788 20.933 1.00 64.25 80 CYS A O 1
ATOM 638 N N . ASP A 1 81 ? 1.132 -10.248 19.581 1.00 59.59 81 ASP A N 1
ATOM 639 C CA . ASP A 1 81 ? 0.918 -9.129 20.499 1.00 59.59 81 ASP A CA 1
ATOM 640 C C . ASP A 1 81 ? -0.569 -8.952 20.828 1.00 59.59 81 ASP A C 1
ATOM 642 O O . ASP A 1 81 ? -0.929 -8.762 21.984 1.00 59.59 81 ASP A O 1
ATOM 646 N N . SER A 1 82 ? -1.462 -9.115 19.847 1.00 58.19 82 SER A N 1
ATOM 647 C CA . SER A 1 82 ? -2.912 -8.979 20.054 1.00 58.19 82 SER A CA 1
ATOM 648 C C . SER A 1 82 ? -3.555 -10.054 20.948 1.00 58.19 82 SER A C 1
ATOM 650 O O . SER A 1 82 ? -4.651 -9.834 21.464 1.00 58.19 82 SER A O 1
ATOM 652 N N . ILE A 1 83 ? -2.888 -11.199 21.146 1.00 57.84 83 ILE A N 1
ATOM 653 C CA . ILE A 1 83 ? -3.355 -12.299 22.009 1.00 57.84 83 ILE A CA 1
ATOM 654 C C . ILE A 1 83 ? -3.016 -12.048 23.486 1.00 57.84 83 ILE A C 1
ATOM 656 O O . ILE A 1 83 ? -3.739 -12.522 24.357 1.00 57.84 83 ILE A O 1
ATOM 660 N N . TRP A 1 84 ? -1.960 -11.284 23.780 1.00 52.34 84 TRP A N 1
ATOM 661 C CA . TRP A 1 84 ? -1.474 -11.056 25.149 1.00 52.34 84 TRP A CA 1
ATOM 662 C C . TRP A 1 84 ? -2.044 -9.801 25.832 1.00 52.34 84 TRP A C 1
ATOM 664 O O . TRP A 1 84 ? -1.725 -9.547 26.990 1.00 52.34 84 TRP A O 1
ATOM 674 N N . TRP A 1 85 ? -2.885 -9.022 25.142 1.00 48.69 85 TRP A N 1
ATOM 675 C CA . TRP A 1 85 ? -3.533 -7.810 25.675 1.00 48.69 85 TRP A CA 1
ATOM 676 C C . TRP A 1 85 ? -5.008 -8.012 26.088 1.00 48.69 85 TRP A C 1
ATOM 678 O O . TRP A 1 85 ? -5.781 -7.052 26.083 1.00 48.69 85 TRP A O 1
ATOM 688 N N . TRP A 1 86 ? -5.387 -9.237 26.474 1.00 46.44 86 TRP A N 1
ATOM 689 C CA . TRP A 1 86 ? -6.654 -9.565 27.147 1.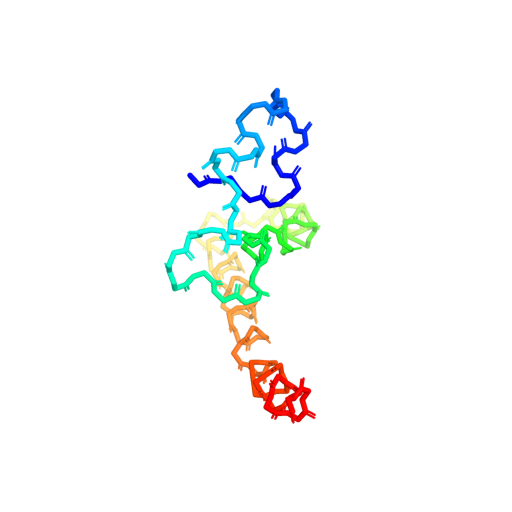00 46.44 86 TRP A CA 1
ATOM 690 C C . TRP A 1 86 ? -6.407 -10.194 28.516 1.00 46.44 86 TRP A C 1
ATOM 692 O O . TRP A 1 86 ? -5.506 -11.058 28.609 1.00 46.44 86 TRP A O 1
#